Protein AF-A0AA51NAG0-F1 (afdb_monomer)

Nearest PDB structures (foldseek):
  9emn-assembly1_D  TM=3.542E-01  e=8.032E-01  Synechocystis sp. PCC 6803 substr. Kazusa
  2dpg-a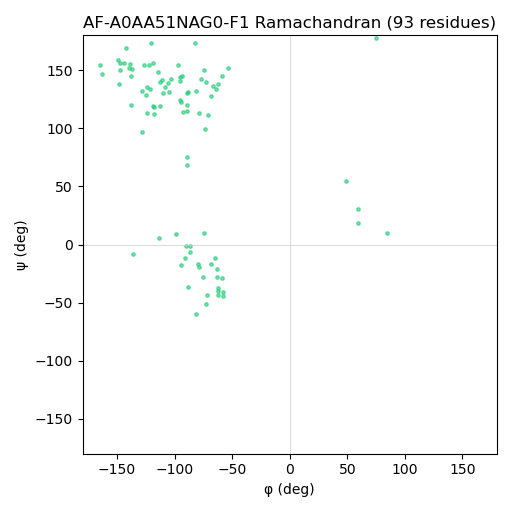ssembly1_A-2  TM=3.831E-01  e=6.877E+00  Leuconostoc mesenteroides
  1e77-assembly1_A  TM=3.453E-01  e=7.276E+00  Leuconostoc mesenteroides
  1e7m-assembly1_A  TM=3.872E-01  e=9.122E+00  Leuconostoc mesenteroides

Sequence (95 aa):
MHNNSGENRDCGETLNATWEFAKDKKGNYYVRIESQQLPELMNIEKNYKLFKVLRLTEEQITLQFNHKQFSSTTTTITDIYVPENALVKDREFHW

pLDDT: mean 90.58, std 7.82, range [65.62, 98.19]

Organism: NCBI:txid3059078

Foldseek 3Di:
DDQLQCVDPPSDDGDDWDWDWDADPVGWIWIKTFAPCCCVVQVDPHRIAIWTFPDDDLFKTKTWDWGDRDDPDIDIDIDIDGDPPDDDPCPVVRD

Solvent-accessible surface area (backbone atoms only — not comparable to full-atom values): 5997 Å² total; per-residue (Å²): 134,82,60,67,33,65,78,41,84,96,55,58,82,63,87,71,65,52,74,48,83,44,70,51,98,88,67,53,45,26,42,35,42,37,24,86,59,38,26,74,78,58,68,40,94,48,45,54,50,68,28,35,53,78,44,80,55,98,69,35,41,30,36,33,35,79,49,43,88,87,58,96,59,74,42,80,48,77,50,78,48,64,56,91,85,55,93,58,87,77,70,81,71,82,130

Structure (mmCIF, N/CA/C/O backbone):
data_AF-A0AA51NAG0-F1
#
_entry.id   AF-A0AA51NAG0-F1
#
loop_
_atom_site.group_PDB
_atom_site.id
_atom_site.type_symbol
_atom_site.label_atom_id
_atom_site.label_alt_id
_atom_site.label_comp_id
_atom_site.label_asym_id
_atom_site.label_entity_id
_atom_site.label_seq_id
_atom_site.pdbx_PDB_ins_code
_atom_site.Cartn_x
_atom_site.Cartn_y
_atom_site.Cartn_z
_atom_site.occupancy
_atom_site.B_iso_or_equiv
_atom_site.auth_seq_id
_atom_site.auth_comp_id
_atom_site.auth_asym_id
_atom_site.auth_atom_id
_atom_site.pdbx_PDB_model_num
ATOM 1 N N . MET A 1 1 ? 8.156 -12.970 -5.355 1.00 65.62 1 MET A N 1
ATOM 2 C CA . MET A 1 1 ? 7.909 -11.667 -5.989 1.00 65.62 1 MET A CA 1
ATOM 3 C C . MET A 1 1 ? 9.230 -11.141 -6.500 1.00 65.62 1 MET A C 1
ATOM 5 O O . MET A 1 1 ? 10.071 -10.728 -5.709 1.00 65.62 1 MET A O 1
ATOM 9 N N . HIS A 1 2 ? 9.422 -11.270 -7.803 1.00 7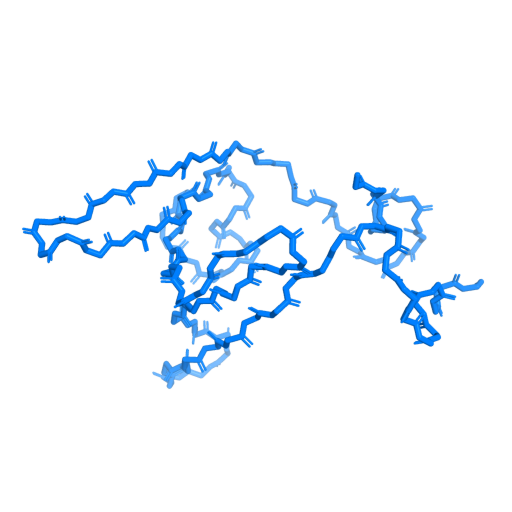1.12 2 HIS A N 1
ATOM 10 C CA . HIS A 1 2 ? 10.562 -10.754 -8.552 1.00 71.12 2 HIS A CA 1
ATOM 11 C C . HIS A 1 2 ? 10.708 -9.225 -8.424 1.00 71.12 2 HIS A C 1
ATOM 13 O O . HIS A 1 2 ? 9.702 -8.511 -8.336 1.00 71.12 2 HIS A O 1
ATOM 19 N N . ASN A 1 3 ? 11.946 -8.715 -8.396 1.00 77.88 3 ASN A N 1
ATOM 20 C CA . ASN A 1 3 ? 12.224 -7.287 -8.257 1.00 77.88 3 ASN A CA 1
ATOM 21 C C . ASN A 1 3 ? 12.282 -6.612 -9.634 1.00 77.88 3 ASN A C 1
ATOM 23 O O . ASN A 1 3 ? 13.345 -6.245 -10.124 1.00 77.88 3 ASN A O 1
ATOM 27 N N . ASN A 1 4 ? 11.112 -6.406 -10.233 1.00 75.06 4 ASN A N 1
ATOM 28 C CA . ASN A 1 4 ? 11.006 -5.870 -11.590 1.00 75.06 4 ASN A CA 1
ATOM 29 C C . ASN A 1 4 ? 11.678 -4.488 -11.749 1.00 75.06 4 ASN A C 1
ATOM 31 O O . ASN A 1 4 ? 12.367 -4.248 -12.731 1.00 75.06 4 ASN A O 1
ATOM 35 N N . SER A 1 5 ? 11.541 -3.583 -10.774 1.00 80.00 5 SER A N 1
ATOM 36 C CA . SER A 1 5 ? 12.173 -2.256 -10.867 1.00 80.00 5 SER A CA 1
ATOM 37 C C . SER A 1 5 ? 13.691 -2.310 -10.692 1.00 80.00 5 SER A C 1
ATOM 39 O O . SER A 1 5 ? 14.407 -1.656 -11.437 1.00 80.00 5 SER A O 1
ATOM 41 N N . GLY A 1 6 ? 14.194 -3.085 -9.727 1.00 82.62 6 GLY A N 1
ATOM 42 C CA . GLY A 1 6 ? 15.624 -3.097 -9.396 1.00 82.62 6 GLY A CA 1
ATOM 43 C C . GLY A 1 6 ? 16.484 -3.931 -10.340 1.00 82.62 6 GLY A C 1
ATOM 44 O O . GLY A 1 6 ? 17.703 -3.774 -10.348 1.00 82.62 6 GLY A O 1
ATOM 45 N N . GLU A 1 7 ? 15.868 -4.816 -11.121 1.00 84.12 7 GLU A N 1
ATOM 46 C CA . GLU A 1 7 ? 16.553 -5.654 -12.111 1.00 84.12 7 GLU A CA 1
ATOM 47 C C . GLU A 1 7 ? 16.602 -4.996 -13.504 1.00 84.12 7 GLU A C 1
ATOM 49 O O . GLU A 1 7 ? 17.378 -5.426 -14.358 1.00 84.12 7 GLU A O 1
ATOM 54 N N . ASN A 1 8 ? 15.848 -3.910 -13.719 1.00 82.44 8 ASN A N 1
ATOM 55 C CA . ASN A 1 8 ? 15.743 -3.209 -14.997 1.00 82.44 8 ASN A CA 1
ATOM 56 C C . ASN A 1 8 ? 16.323 -1.786 -14.942 1.00 82.44 8 ASN A C 1
ATOM 58 O O . ASN A 1 8 ? 16.293 -1.102 -13.920 1.00 82.44 8 ASN A O 1
ATOM 62 N N . ARG A 1 9 ? 16.864 -1.315 -16.074 1.00 79.69 9 ARG A N 1
ATOM 63 C CA . ARG A 1 9 ? 17.367 0.065 -16.201 1.00 79.69 9 ARG A CA 1
ATOM 64 C C . ARG A 1 9 ? 16.199 1.051 -16.298 1.00 79.69 9 ARG A C 1
ATOM 66 O O . ARG A 1 9 ? 15.132 0.703 -16.791 1.00 79.69 9 ARG A O 1
ATOM 73 N N . ASP A 1 10 ? 16.416 2.275 -15.821 1.00 80.62 10 ASP A N 1
ATOM 74 C CA . ASP A 1 10 ? 15.483 3.410 -15.935 1.00 80.62 10 ASP A CA 1
ATOM 75 C C . ASP A 1 10 ? 14.085 3.207 -15.301 1.00 80.62 10 ASP A C 1
ATOM 77 O O . ASP A 1 10 ? 13.158 3.965 -15.577 1.00 80.62 10 ASP A O 1
ATOM 81 N N . CYS A 1 11 ? 13.932 2.231 -14.398 1.00 80.94 11 CYS A N 1
ATOM 82 C CA . CYS A 1 11 ? 12.662 1.904 -13.727 1.00 80.94 11 CYS A CA 1
ATOM 83 C C . CYS A 1 11 ? 12.525 2.492 -12.306 1.00 80.94 11 CYS A C 1
ATOM 85 O O . CYS A 1 11 ? 11.577 2.168 -11.586 1.00 80.94 11 CYS A O 1
ATOM 87 N N . GLY A 1 12 ? 13.455 3.369 -11.909 1.00 80.81 12 GLY A N 1
ATOM 88 C CA . GLY A 1 12 ? 13.537 3.930 -10.558 1.00 80.81 12 GLY A CA 1
ATOM 89 C C . GLY A 1 12 ? 14.074 2.940 -9.520 1.00 80.81 12 GLY A C 1
ATOM 90 O O . GLY A 1 12 ? 14.389 1.791 -9.823 1.00 80.81 12 GLY A O 1
ATOM 91 N N . GLU A 1 13 ? 14.212 3.396 -8.276 1.00 83.38 13 GLU A N 1
ATOM 92 C CA . GLU A 1 13 ? 14.690 2.545 -7.185 1.00 83.38 13 GLU A CA 1
ATOM 93 C C . GLU A 1 13 ? 13.599 1.596 -6.674 1.00 83.38 13 GLU A C 1
ATOM 95 O O . GLU A 1 13 ? 12.433 1.970 -6.526 1.00 83.38 13 GLU A O 1
ATOM 100 N N . THR A 1 14 ? 13.988 0.371 -6.319 1.00 89.12 14 THR A N 1
ATOM 101 C CA . THR A 1 14 ? 13.106 -0.552 -5.599 1.00 89.12 14 THR A CA 1
ATOM 102 C C . THR A 1 14 ? 12.767 -0.003 -4.216 1.00 89.12 14 THR A C 1
ATOM 104 O O . THR A 1 14 ? 13.649 0.381 -3.441 1.00 89.12 14 THR A O 1
ATOM 107 N N . LEU A 1 15 ? 11.483 -0.053 -3.859 1.00 91.38 15 LEU A N 1
ATOM 108 C CA . LEU A 1 15 ? 11.038 0.173 -2.489 1.00 91.38 15 LEU A CA 1
ATOM 109 C C . LEU A 1 15 ? 11.439 -1.013 -1.598 1.00 91.38 15 LEU A C 1
ATOM 111 O O . LEU A 1 15 ? 10.873 -2.100 -1.698 1.00 91.38 15 LEU A O 1
ATOM 115 N N . ASN A 1 16 ? 12.369 -0.779 -0.678 1.00 94.06 16 ASN A N 1
ATOM 116 C CA . ASN A 1 16 ? 12.716 -1.698 0.398 1.00 94.06 16 ASN A CA 1
ATOM 117 C C . ASN A 1 16 ? 11.878 -1.348 1.629 1.00 94.06 16 ASN A C 1
ATOM 119 O O . ASN A 1 16 ? 12.021 -0.266 2.204 1.00 94.06 16 ASN A O 1
ATOM 123 N N . ALA A 1 17 ? 10.982 -2.246 2.030 1.00 95.19 17 ALA A N 1
ATOM 124 C CA . ALA A 1 17 ? 10.030 -1.994 3.105 1.00 95.19 17 ALA A CA 1
ATOM 125 C C . ALA A 1 17 ? 9.760 -3.245 3.942 1.00 95.19 17 ALA A C 1
ATOM 127 O O . ALA A 1 17 ? 9.874 -4.373 3.463 1.00 95.19 17 ALA A O 1
ATOM 128 N N . THR A 1 18 ? 9.336 -3.031 5.184 1.00 97.62 18 THR A N 1
ATOM 129 C CA . THR A 1 18 ? 8.679 -4.062 5.989 1.00 97.62 18 THR A CA 1
ATOM 130 C C . THR A 1 18 ? 7.169 -3.892 5.897 1.00 97.62 18 THR A C 1
ATOM 132 O O . THR A 1 18 ? 6.661 -2.799 5.622 1.00 97.62 18 THR A O 1
ATOM 135 N N . TRP A 1 19 ? 6.433 -4.982 6.105 1.00 95.81 19 TRP A N 1
ATOM 136 C CA . TRP A 1 19 ? 4.979 -4.940 6.102 1.00 95.81 19 TRP A CA 1
ATOM 137 C C . TRP A 1 19 ? 4.377 -5.810 7.201 1.00 95.81 19 TRP A C 1
ATOM 139 O O . TRP A 1 19 ? 4.958 -6.809 7.619 1.00 95.81 19 TRP A O 1
ATOM 149 N N . GLU A 1 20 ? 3.190 -5.418 7.655 1.00 97.38 20 GLU A N 1
ATOM 150 C CA . GLU A 1 20 ? 2.410 -6.147 8.654 1.00 97.38 20 GLU A CA 1
ATOM 151 C C . GLU A 1 20 ? 0.906 -5.982 8.407 1.00 97.38 20 GLU A C 1
ATOM 153 O O . GLU A 1 20 ? 0.455 -4.999 7.808 1.00 97.38 20 GLU A O 1
ATOM 158 N N . PHE A 1 21 ? 0.107 -6.931 8.895 1.00 96.75 21 PHE A N 1
ATOM 159 C CA . PHE A 1 21 ? -1.339 -6.745 8.968 1.00 96.75 21 PHE A CA 1
ATOM 160 C C . PHE A 1 21 ? -1.702 -5.923 10.203 1.00 96.75 21 PHE A C 1
ATOM 162 O O . PHE A 1 21 ? -1.291 -6.234 11.317 1.00 96.75 21 PHE A O 1
ATOM 169 N N . ALA A 1 22 ? -2.541 -4.912 10.011 1.00 96.62 22 ALA A N 1
ATOM 170 C CA . ALA A 1 22 ? -3.089 -4.090 11.078 1.00 96.62 22 ALA A CA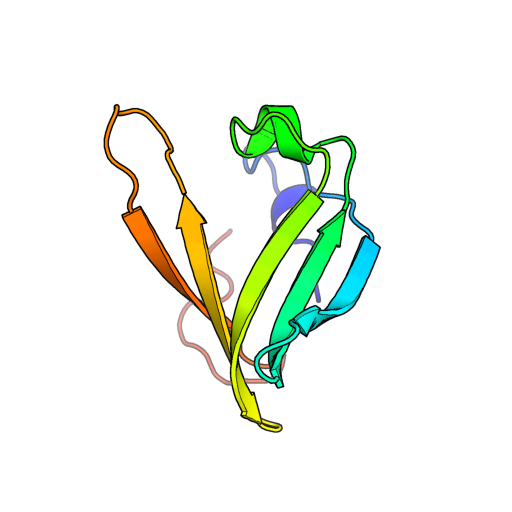 1
ATOM 171 C C . ALA A 1 22 ? -4.619 -4.133 11.059 1.00 96.62 22 ALA A C 1
ATOM 173 O O . ALA A 1 22 ? -5.249 -4.362 10.024 1.00 96.62 22 ALA A O 1
ATOM 174 N N . LYS A 1 23 ? -5.232 -3.889 12.218 1.00 96.69 23 LYS A N 1
ATOM 175 C CA . LYS A 1 23 ? -6.686 -3.809 12.370 1.00 96.69 23 LYS A CA 1
ATOM 176 C C . LYS A 1 23 ? -7.050 -2.519 13.088 1.00 96.69 23 LYS A C 1
ATOM 178 O O . LYS A 1 23 ? -6.444 -2.188 14.105 1.00 96.69 23 LYS A O 1
ATOM 183 N N . ASP A 1 24 ? -8.022 -1.781 12.560 1.00 93.94 24 ASP A N 1
ATOM 184 C CA . ASP A 1 24 ? -8.521 -0.585 13.238 1.00 93.94 24 ASP A CA 1
ATOM 185 C C . ASP A 1 24 ? -9.554 -0.930 14.328 1.00 93.94 24 ASP A C 1
ATOM 187 O O . ASP A 1 24 ? -10.025 -2.061 14.463 1.00 93.94 24 ASP A O 1
ATOM 191 N N . LYS A 1 25 ? -9.958 0.085 15.099 1.00 95.06 25 LYS A N 1
ATOM 192 C CA . LYS A 1 25 ? -10.969 -0.054 16.162 1.00 95.06 25 LYS A CA 1
ATOM 193 C C . LYS A 1 25 ? -12.358 -0.460 15.648 1.00 95.06 25 LYS A C 1
ATOM 195 O O . LYS A 1 25 ? -13.171 -0.934 16.431 1.00 95.06 25 LYS A O 1
ATOM 200 N N . LYS A 1 26 ? -12.645 -0.242 14.361 1.00 94.81 26 LYS A N 1
ATOM 201 C CA . LYS A 1 26 ? -13.911 -0.599 13.701 1.00 94.81 26 LYS A CA 1
ATOM 202 C C . LYS A 1 26 ? -13.866 -2.006 13.098 1.00 94.81 26 LYS A C 1
ATOM 204 O O . LYS A 1 26 ? -14.854 -2.461 12.535 1.00 94.81 26 LYS A O 1
ATOM 209 N N . GLY A 1 27 ? -12.730 -2.688 13.217 1.00 94.50 27 GLY A N 1
ATOM 210 C CA . GLY A 1 27 ? -12.511 -4.028 12.711 1.00 94.50 27 GLY A CA 1
ATOM 211 C C . GLY A 1 27 ? -12.107 -4.109 11.240 1.00 94.50 27 GLY A C 1
ATOM 212 O O . GLY A 1 27 ? -12.054 -5.219 10.715 1.00 94.50 27 GLY A O 1
ATOM 213 N N . ASN A 1 28 ? -11.794 -2.988 10.583 1.00 96.44 28 ASN A N 1
ATOM 214 C CA . ASN A 1 28 ? -11.255 -2.998 9.225 1.00 96.44 28 ASN A CA 1
ATOM 215 C C . ASN A 1 28 ? -9.804 -3.494 9.232 1.00 96.44 28 ASN A C 1
ATOM 217 O O . ASN A 1 28 ? -9.016 -3.105 10.097 1.00 96.44 28 ASN A O 1
ATOM 221 N N . TYR A 1 29 ? -9.454 -4.303 8.234 1.00 97.69 29 TYR A N 1
ATOM 222 C CA . TYR A 1 29 ? -8.107 -4.834 8.038 1.00 97.69 29 TYR A CA 1
ATOM 223 C C . TYR A 1 29 ? -7.292 -3.961 7.085 1.00 97.69 29 TYR A C 1
ATOM 225 O O . TYR A 1 29 ? -7.816 -3.415 6.110 1.00 97.69 29 TYR A O 1
ATOM 233 N N . TYR A 1 30 ? -5.997 -3.859 7.364 1.00 98.19 30 TYR A N 1
ATOM 234 C CA . TYR A 1 30 ? -5.034 -3.081 6.600 1.00 98.19 30 TYR A CA 1
ATOM 235 C C . TYR A 1 30 ? -3.737 -3.861 6.421 1.00 98.19 30 TYR A C 1
ATOM 237 O O . TYR A 1 30 ? -3.346 -4.626 7.298 1.00 98.19 30 TYR A O 1
ATOM 245 N N . VAL A 1 31 ? -3.040 -3.596 5.322 1.00 97.56 31 VAL A N 1
ATOM 24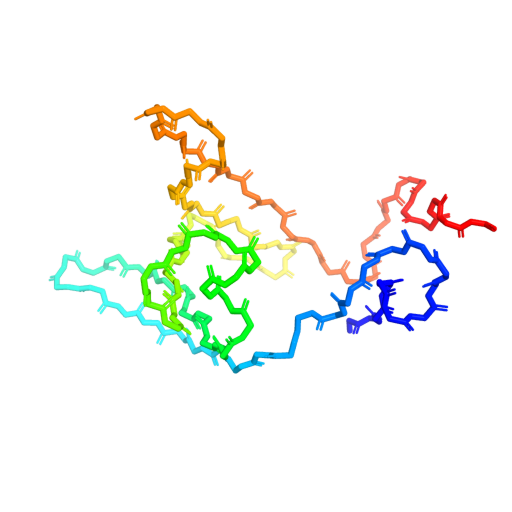6 C CA . VAL A 1 31 ? -1.599 -3.822 5.209 1.00 97.56 31 VAL A CA 1
ATOM 247 C C . VAL A 1 31 ? -0.915 -2.504 5.555 1.00 97.56 31 VAL A C 1
ATOM 249 O O . VAL A 1 31 ? -1.204 -1.469 4.947 1.00 97.56 31 VAL A O 1
ATOM 252 N N . ARG A 1 32 ? -0.046 -2.517 6.562 1.00 97.25 32 ARG A N 1
ATOM 253 C CA . ARG A 1 32 ? 0.843 -1.401 6.883 1.00 97.25 32 ARG A CA 1
ATOM 254 C C . ARG A 1 32 ? 2.181 -1.668 6.218 1.00 97.25 32 ARG A C 1
ATOM 256 O O . ARG A 1 32 ? 2.764 -2.716 6.458 1.00 97.25 32 ARG A O 1
ATOM 263 N N . ILE A 1 33 ? 2.641 -0.729 5.400 1.00 96.94 33 ILE A N 1
ATOM 264 C CA . ILE A 1 33 ? 3.972 -0.758 4.786 1.00 96.94 33 ILE A CA 1
ATOM 265 C C . ILE A 1 33 ? 4.794 0.353 5.424 1.00 96.94 33 ILE A C 1
ATOM 267 O O . ILE A 1 33 ? 4.317 1.488 5.496 1.00 96.94 33 ILE A O 1
ATOM 271 N N . GLU A 1 34 ? 6.000 0.032 5.883 1.00 98.12 34 GLU A N 1
ATOM 272 C CA . GLU A 1 34 ? 6.928 0.966 6.517 1.00 98.12 34 GLU A CA 1
ATOM 273 C C . GLU A 1 34 ? 8.286 0.961 5.803 1.00 98.12 34 GLU A C 1
ATOM 275 O O . GLU A 1 34 ? 8.879 -0.088 5.557 1.00 98.12 34 GLU A O 1
ATOM 280 N N . SER A 1 35 ? 8.770 2.152 5.448 1.00 97.56 35 SER A N 1
ATOM 281 C CA . SER A 1 35 ? 10.080 2.373 4.837 1.00 97.56 35 SER A CA 1
ATOM 282 C C . SER A 1 35 ? 10.491 3.837 4.946 1.00 97.56 35 SER A C 1
ATOM 284 O O . SER A 1 35 ? 9.665 4.744 4.828 1.00 97.56 35 SER A O 1
ATOM 286 N N . GLN A 1 36 ? 11.794 4.073 5.091 1.00 97.44 36 GLN A N 1
ATOM 287 C CA . GLN A 1 36 ? 12.375 5.417 5.034 1.00 97.44 36 GLN A CA 1
ATOM 288 C C . GLN A 1 36 ? 12.296 6.037 3.630 1.00 97.44 36 GLN A C 1
ATOM 290 O O . GLN A 1 36 ? 12.407 7.250 3.509 1.00 97.44 36 GLN A O 1
ATOM 295 N N . GLN A 1 37 ? 12.049 5.237 2.584 1.00 95.25 37 GLN A N 1
ATOM 296 C CA . GLN A 1 37 ? 11.869 5.722 1.209 1.00 95.25 37 GLN A CA 1
ATOM 297 C C . GLN A 1 37 ? 10.463 6.298 0.962 1.00 95.25 37 GLN A C 1
ATOM 299 O O . GLN A 1 37 ? 10.259 7.048 0.011 1.00 95.25 37 GLN A O 1
ATOM 304 N N . LEU A 1 38 ? 9.468 5.960 1.797 1.00 93.75 38 LEU A N 1
ATOM 305 C CA . LEU A 1 38 ? 8.073 6.352 1.560 1.00 93.75 38 LEU A CA 1
ATOM 306 C C . LEU A 1 38 ? 7.820 7.869 1.557 1.00 93.75 38 LEU A C 1
ATOM 308 O O . LEU A 1 38 ? 7.025 8.297 0.718 1.00 93.75 38 LEU A O 1
ATOM 312 N N . PRO A 1 39 ? 8.430 8.684 2.442 1.00 94.19 39 PRO A N 1
ATOM 313 C CA . PRO A 1 39 ? 8.189 10.120 2.445 1.00 94.19 39 PRO A CA 1
ATOM 314 C C . PRO A 1 39 ? 8.518 10.789 1.114 1.00 94.19 39 PRO A C 1
ATOM 316 O O . PRO A 1 39 ? 7.708 11.558 0.598 1.00 94.19 39 PRO A O 1
ATOM 319 N N . GLU A 1 40 ? 9.663 10.432 0.534 1.00 91.81 40 GLU A N 1
ATOM 320 C CA . GLU A 1 40 ? 10.115 10.937 -0.759 1.00 91.81 40 GLU A CA 1
ATOM 321 C C . GLU A 1 40 ? 9.306 10.328 -1.912 1.00 91.81 40 GLU A C 1
ATOM 323 O O . GLU A 1 40 ? 8.721 11.062 -2.704 1.00 91.81 40 GLU A O 1
ATOM 328 N N . LEU A 1 41 ? 9.179 8.995 -1.955 1.00 89.62 41 LEU A N 1
ATOM 329 C CA . LEU A 1 41 ? 8.519 8.279 -3.054 1.00 89.62 41 LEU A CA 1
ATOM 330 C C . LEU A 1 41 ? 7.033 8.640 -3.202 1.00 89.62 41 LEU A C 1
ATOM 332 O O . LEU A 1 41 ? 6.506 8.707 -4.310 1.00 89.62 41 LEU A O 1
ATOM 336 N N . MET A 1 42 ? 6.339 8.837 -2.079 1.00 88.06 42 MET A N 1
ATOM 337 C CA . MET A 1 42 ? 4.883 9.000 -2.039 1.00 88.06 42 MET A CA 1
ATOM 338 C C . MET A 1 42 ? 4.452 10.400 -1.597 1.00 88.06 42 MET A C 1
ATOM 340 O O . MET A 1 42 ? 3.251 10.614 -1.410 1.00 88.06 42 MET A O 1
ATOM 344 N N . ASN A 1 43 ? 5.394 11.330 -1.409 1.00 89.12 43 ASN A N 1
ATOM 345 C CA . ASN A 1 43 ? 5.135 12.689 -0.935 1.00 89.12 43 ASN A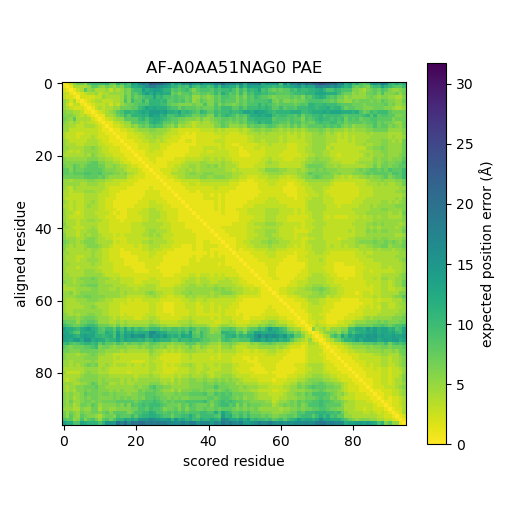 CA 1
ATOM 346 C C . ASN A 1 43 ? 4.242 12.711 0.325 1.00 89.12 43 ASN A C 1
ATOM 348 O O . ASN A 1 43 ? 3.159 13.306 0.350 1.00 89.12 43 ASN A O 1
ATOM 352 N N . ILE A 1 44 ? 4.660 11.977 1.359 1.00 91.56 44 ILE A N 1
ATOM 353 C CA . ILE A 1 44 ? 3.958 11.883 2.647 1.00 91.56 44 ILE A CA 1
ATOM 354 C C . ILE A 1 44 ? 4.899 12.220 3.803 1.00 91.56 44 ILE A C 1
ATOM 356 O O . ILE A 1 44 ? 6.098 12.019 3.720 1.00 91.56 44 ILE A O 1
ATOM 360 N N . GLU A 1 45 ? 4.366 12.692 4.927 1.00 92.88 45 GLU A N 1
ATOM 361 C CA . GLU A 1 45 ? 5.201 13.032 6.093 1.00 92.88 45 GLU A CA 1
ATOM 362 C C . GLU A 1 45 ? 5.698 11.799 6.858 1.00 92.88 45 GLU A C 1
ATOM 364 O O . GLU A 1 45 ? 6.720 11.831 7.537 1.00 92.88 45 GLU A O 1
ATOM 369 N N . LYS A 1 46 ? 4.936 10.705 6.797 1.00 96.12 46 LYS A N 1
ATOM 370 C CA . LYS A 1 46 ? 5.182 9.505 7.595 1.00 96.12 46 LYS A CA 1
ATOM 371 C C . LYS A 1 46 ? 5.992 8.496 6.799 1.00 96.12 46 LYS A C 1
ATOM 373 O O . LYS A 1 46 ? 5.721 8.261 5.629 1.00 96.12 46 LYS A O 1
ATOM 378 N N . ASN A 1 47 ? 6.873 7.782 7.484 1.00 97.44 47 ASN A N 1
ATOM 379 C CA . ASN A 1 47 ? 7.597 6.637 6.935 1.00 97.44 47 ASN A CA 1
ATOM 380 C C . ASN A 1 47 ? 6.727 5.369 6.797 1.00 97.44 47 ASN A C 1
ATOM 382 O O . ASN A 1 47 ? 7.253 4.287 6.568 1.00 97.44 47 ASN A O 1
ATOM 386 N N . TYR A 1 48 ? 5.407 5.468 6.975 1.00 97.12 48 TYR A N 1
ATOM 387 C CA . TYR A 1 48 ? 4.490 4.350 6.798 1.00 97.12 48 TYR A CA 1
ATOM 388 C C . TYR A 1 48 ? 3.212 4.776 6.089 1.00 97.12 48 TYR A C 1
ATOM 390 O O . TYR A 1 48 ? 2.760 5.921 6.191 1.00 97.12 48 TYR A O 1
ATOM 398 N N . LYS A 1 49 ? 2.572 3.808 5.433 1.00 95.94 49 LYS A N 1
ATOM 399 C CA . LYS A 1 49 ? 1.265 3.976 4.804 1.00 95.94 49 LYS A CA 1
ATOM 400 C C . LYS A 1 49 ? 0.374 2.767 5.064 1.00 95.94 49 LYS A C 1
ATOM 402 O O . LYS A 1 49 ? 0.844 1.637 5.163 1.00 95.94 49 LYS A O 1
ATOM 407 N N . LEU A 1 50 ? -0.921 3.032 5.213 1.00 96.38 50 LEU A N 1
ATOM 408 C CA . LEU A 1 50 ? -1.945 2.016 5.437 1.00 96.38 50 LEU A CA 1
ATOM 409 C C . LEU A 1 50 ? -2.743 1.793 4.155 1.00 96.38 50 LEU A C 1
ATOM 411 O O . LEU A 1 50 ? -3.244 2.746 3.555 1.00 96.38 50 LEU A O 1
ATOM 415 N N . PHE A 1 51 ? -2.901 0.527 3.798 1.00 97.38 51 PHE A N 1
ATOM 416 C CA . PHE A 1 51 ? -3.643 0.063 2.636 1.00 97.38 51 PHE A CA 1
ATOM 417 C C . PHE A 1 51 ? -4.797 -0.800 3.130 1.00 97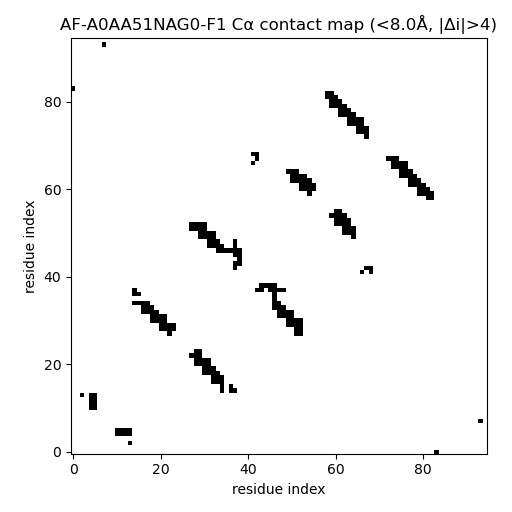.38 51 PHE A C 1
ATOM 419 O O . PHE A 1 51 ? -4.576 -1.858 3.712 1.00 97.38 51 PHE A O 1
ATOM 426 N N . LYS A 1 52 ? -6.034 -0.335 2.965 1.00 98.06 52 LYS A N 1
ATOM 427 C CA . LYS A 1 52 ? -7.223 -1.055 3.422 1.00 98.06 52 LYS A CA 1
ATOM 428 C C . LYS A 1 52 ? -7.406 -2.319 2.592 1.00 98.06 52 LYS A C 1
ATOM 430 O O . LYS A 1 52 ? -7.477 -2.240 1.370 1.00 98.06 52 LYS A O 1
ATOM 435 N N . VAL A 1 53 ? -7.550 -3.461 3.249 1.00 97.94 53 VAL A N 1
ATOM 436 C CA . VAL A 1 53 ? -7.880 -4.722 2.583 1.00 97.94 53 VAL A CA 1
ATOM 437 C C . VAL A 1 53 ? -9.376 -4.723 2.279 1.00 97.94 53 VAL A C 1
ATOM 439 O O . VAL A 1 53 ? -10.199 -4.733 3.194 1.00 97.94 53 VAL A O 1
ATOM 442 N N . LEU A 1 54 ? -9.733 -4.682 0.995 1.00 97.75 54 LEU A N 1
ATOM 443 C CA . LEU A 1 54 ? -11.123 -4.808 0.543 1.00 97.75 54 LEU A CA 1
ATOM 444 C C . LEU A 1 54 ? -11.512 -6.269 0.308 1.00 97.75 54 LEU A C 1
ATOM 446 O O . LEU A 1 54 ? -12.642 -6.661 0.582 1.00 97.75 54 LEU A O 1
ATOM 450 N N . ARG A 1 55 ? -10.571 -7.070 -0.200 1.00 96.56 55 ARG A N 1
ATOM 451 C CA . ARG A 1 55 ? -10.745 -8.500 -0.465 1.00 96.56 55 ARG A CA 1
ATOM 452 C C . ARG A 1 55 ? -9.416 -9.215 -0.276 1.00 96.56 55 ARG A C 1
ATOM 454 O O . ARG A 1 55 ? -8.388 -8.712 -0.719 1.00 96.56 55 ARG A O 1
ATOM 461 N N . LEU A 1 56 ? -9.459 -10.384 0.353 1.00 95.38 56 LEU A N 1
ATOM 462 C CA . LEU A 1 56 ? -8.325 -11.290 0.493 1.00 95.38 56 LEU A CA 1
ATOM 463 C C . LEU A 1 56 ? -8.817 -12.717 0.256 1.00 95.38 56 LEU A C 1
ATOM 465 O O . LEU A 1 56 ? -9.721 -13.186 0.943 1.00 95.38 56 LEU A O 1
ATOM 469 N N . THR A 1 57 ? -8.246 -13.370 -0.746 1.00 95.56 57 THR A N 1
ATOM 470 C CA . THR A 1 57 ? -8.520 -14.756 -1.149 1.00 95.56 57 THR A CA 1
ATOM 471 C C . THR A 1 57 ? -7.206 -15.407 -1.571 1.00 95.56 57 THR A C 1
ATOM 473 O O . THR A 1 57 ? -6.223 -14.696 -1.769 1.00 95.56 57 THR A O 1
ATOM 476 N N . GLU A 1 58 ? -7.184 -16.724 -1.766 1.00 92.56 58 GLU A N 1
ATOM 477 C CA . GLU A 1 58 ? -5.988 -17.424 -2.267 1.00 92.56 58 GLU A CA 1
ATOM 478 C C . GLU A 1 58 ? -5.525 -16.905 -3.642 1.00 92.56 58 GLU A C 1
ATOM 480 O O . GLU A 1 58 ? -4.336 -16.906 -3.943 1.00 92.56 58 GLU A O 1
ATOM 485 N N . GLU A 1 59 ? -6.454 -16.394 -4.453 1.00 94.56 59 GLU A N 1
ATOM 486 C CA . GLU A 1 59 ? -6.193 -15.950 -5.827 1.00 94.56 59 GLU A CA 1
ATOM 487 C C . GLU A 1 59 ? -5.884 -14.455 -5.958 1.00 94.56 59 GLU A C 1
ATOM 489 O O . GLU A 1 59 ? -5.394 -14.019 -6.998 1.00 94.56 59 GLU A O 1
ATOM 494 N N . GLN A 1 60 ? -6.207 -13.639 -4.951 1.00 95.44 60 GLN A N 1
ATOM 495 C CA . GLN A 1 60 ? -6.016 -12.190 -5.037 1.00 95.44 60 GLN A CA 1
ATOM 496 C C . GLN A 1 60 ? -6.091 -11.478 -3.689 1.00 95.44 60 GLN A C 1
ATOM 498 O O . GLN A 1 60 ? -6.842 -11.871 -2.787 1.00 95.44 60 GLN A O 1
ATOM 503 N N . ILE A 1 61 ? -5.418 -10.330 -3.631 1.00 96.06 61 ILE A N 1
ATOM 504 C CA . ILE A 1 61 ? -5.658 -9.285 -2.638 1.00 96.06 61 ILE A CA 1
ATOM 505 C C . ILE A 1 61 ? -6.027 -7.974 -3.340 1.00 96.06 61 ILE A C 1
ATOM 507 O O . ILE A 1 61 ? -5.398 -7.565 -4.313 1.00 96.06 61 ILE A O 1
ATOM 511 N N . THR A 1 62 ? -7.073 -7.315 -2.843 1.00 97.69 62 THR A N 1
ATOM 512 C CA . THR A 1 62 ? -7.503 -5.992 -3.305 1.00 97.69 62 THR A CA 1
ATOM 513 C C . THR A 1 62 ? -7.266 -4.983 -2.195 1.00 97.69 62 THR A C 1
ATOM 515 O O . THR A 1 62 ? -7.841 -5.104 -1.107 1.00 97.69 62 THR A O 1
ATOM 518 N N . LEU A 1 63 ? -6.426 -3.991 -2.475 1.00 97.50 63 LEU A N 1
ATOM 519 C CA . LEU A 1 63 ? -6.007 -2.962 -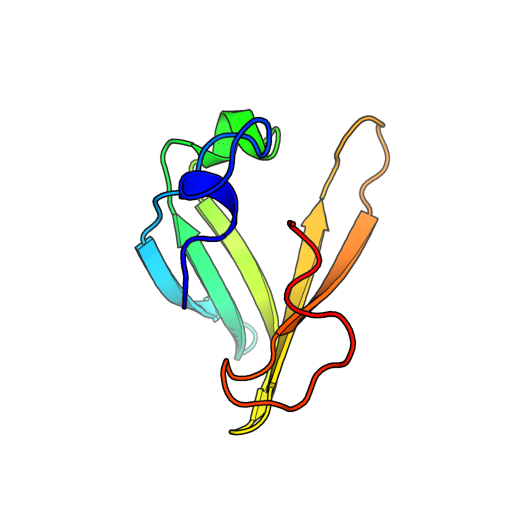1.535 1.00 97.50 63 LEU A CA 1
ATOM 520 C C . LEU A 1 63 ? -6.545 -1.600 -1.959 1.00 97.50 63 LEU A C 1
ATOM 522 O O . LEU A 1 63 ? -6.529 -1.262 -3.135 1.00 97.50 63 LEU A O 1
ATOM 526 N N . GLN A 1 64 ? -6.991 -0.799 -0.997 1.00 97.75 64 GLN A N 1
ATOM 527 C CA . GLN A 1 64 ? -7.446 0.566 -1.231 1.00 97.75 64 GLN A CA 1
ATOM 528 C C . GLN A 1 64 ? -6.678 1.556 -0.364 1.00 97.75 64 GLN A C 1
ATOM 530 O O . GLN A 1 64 ? -6.517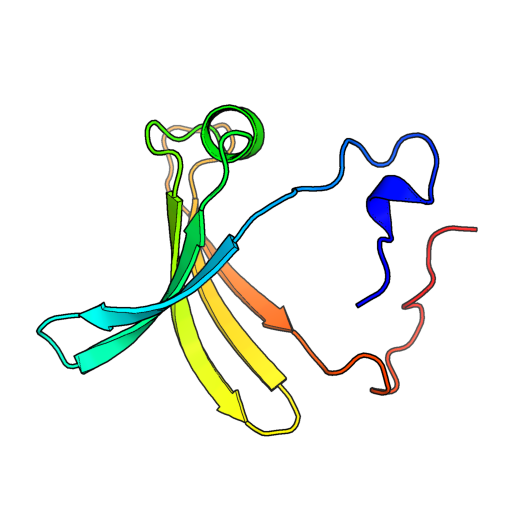 1.357 0.840 1.00 97.75 64 GLN A O 1
ATOM 535 N N . PHE A 1 65 ? -6.250 2.665 -0.954 1.00 95.44 65 PHE A N 1
ATOM 536 C CA . PHE A 1 65 ? -5.575 3.732 -0.228 1.00 95.44 65 PHE A CA 1
ATOM 537 C C . PHE A 1 65 ? -5.853 5.094 -0.851 1.00 95.44 65 PHE A C 1
ATOM 539 O O . PHE A 1 65 ? -6.200 5.215 -2.021 1.00 95.44 65 PHE A O 1
ATOM 546 N N . ASN A 1 66 ? -5.668 6.137 -0.049 1.00 93.75 66 ASN A N 1
ATOM 547 C CA . ASN A 1 66 ? -5.742 7.509 -0.523 1.00 93.75 66 ASN A CA 1
ATOM 548 C C . ASN A 1 66 ? -4.341 8.021 -0.860 1.00 93.75 66 ASN A C 1
ATOM 550 O O . ASN A 1 66 ? -3.363 7.745 -0.152 1.00 93.75 66 ASN A O 1
ATOM 554 N N . HIS A 1 67 ? -4.226 8.782 -1.940 1.00 92.56 67 HIS A N 1
ATOM 555 C CA . HIS A 1 67 ? -2.968 9.386 -2.344 1.00 92.56 67 HIS A CA 1
ATOM 556 C C . HIS A 1 67 ? -3.186 10.739 -3.018 1.00 92.56 67 HIS A C 1
ATOM 558 O O . HIS A 1 67 ? -4.216 10.999 -3.639 1.00 92.56 67 HIS A O 1
ATOM 564 N N . LYS A 1 68 ? -2.191 11.604 -2.851 1.00 89.69 68 LYS A N 1
ATOM 565 C CA . LYS A 1 68 ? -2.127 12.954 -3.387 1.00 89.69 68 LYS A CA 1
ATOM 566 C C . LYS A 1 68 ? -0.791 13.057 -4.112 1.00 89.69 68 LYS A C 1
ATOM 568 O O . LYS A 1 68 ? 0.231 13.235 -3.464 1.00 89.69 68 LYS A O 1
ATOM 573 N N . GLN A 1 69 ? -0.801 12.864 -5.426 1.00 73.50 69 GLN A N 1
ATOM 574 C CA . GLN A 1 69 ? 0.438 12.775 -6.198 1.00 73.50 69 GLN A CA 1
ATOM 575 C C . GLN A 1 69 ? 0.990 14.177 -6.508 1.00 73.50 69 GLN A C 1
ATOM 577 O O . GLN A 1 69 ? 2.067 14.529 -6.040 1.00 73.50 69 GLN A O 1
ATOM 582 N N . PHE A 1 70 ? 0.208 15.016 -7.208 1.00 75.69 70 PHE A N 1
ATOM 583 C CA . PHE A 1 70 ? 0.683 16.321 -7.713 1.00 75.69 70 PHE A CA 1
ATOM 584 C C . PHE A 1 70 ? -0.276 17.510 -7.524 1.00 75.69 70 PHE A C 1
ATOM 586 O O . PHE A 1 70 ? 0.099 18.645 -7.801 1.00 75.69 70 PHE A O 1
ATOM 593 N N . SER A 1 71 ? -1.516 17.296 -7.077 1.00 78.88 71 SER A N 1
ATOM 594 C CA . SER A 1 71 ? -2.518 18.367 -6.933 1.00 78.88 71 SER A CA 1
ATOM 595 C C . SER A 1 71 ? -3.003 18.488 -5.495 1.00 78.88 71 SER A C 1
ATOM 597 O O . SER A 1 71 ? -2.683 17.650 -4.662 1.00 78.88 71 SER A O 1
ATOM 599 N N . SER A 1 72 ? -3.816 19.501 -5.183 1.00 81.75 72 SER A N 1
ATOM 600 C CA . SER A 1 72 ? -4.526 19.601 -3.898 1.00 81.75 72 SER A CA 1
ATOM 601 C C . SER A 1 72 ? -5.559 18.481 -3.679 1.00 81.75 72 SER A C 1
ATOM 603 O O . SER A 1 72 ? -6.033 18.311 -2.556 1.00 81.75 72 SER A O 1
ATOM 605 N N . THR A 1 73 ? -5.879 17.700 -4.716 1.00 88.44 73 THR A N 1
ATOM 606 C CA . THR A 1 73 ? -6.938 16.687 -4.694 1.00 88.44 73 THR A CA 1
ATOM 607 C C . THR A 1 73 ? -6.408 15.347 -4.201 1.00 88.44 73 THR A C 1
ATOM 609 O O . THR A 1 73 ? -5.396 14.838 -4.680 1.00 88.44 73 THR A O 1
ATOM 612 N N . THR A 1 74 ? -7.126 14.753 -3.251 1.00 91.19 74 THR A N 1
ATOM 613 C CA . THR A 1 74 ? -6.870 13.383 -2.798 1.00 91.19 74 THR A CA 1
ATOM 614 C C . THR A 1 74 ? -7.681 12.412 -3.645 1.00 91.19 74 THR A C 1
ATOM 616 O O . THR A 1 74 ? -8.886 12.592 -3.794 1.00 91.19 74 THR A O 1
ATOM 619 N N . THR A 1 75 ? -7.027 11.376 -4.166 1.00 92.81 75 THR A N 1
ATOM 620 C CA . THR A 1 75 ? -7.662 10.311 -4.952 1.00 92.81 75 THR A CA 1
ATOM 621 C C . THR A 1 75 ? -7.643 9.008 -4.169 1.00 92.81 75 THR A C 1
ATOM 623 O O . THR A 1 75 ? -6.656 8.696 -3.499 1.00 92.81 75 THR A O 1
ATOM 626 N N . THR A 1 76 ? -8.726 8.241 -4.264 1.00 94.94 76 THR A N 1
ATOM 627 C CA . THR A 1 76 ? -8.775 6.862 -3.778 1.00 94.94 76 THR A CA 1
ATOM 628 C C . THR A 1 76 ? -8.334 5.927 -4.895 1.00 94.94 76 THR A C 1
ATOM 630 O O . THR A 1 76 ? -8.951 5.888 -5.955 1.00 94.94 76 THR A O 1
ATOM 633 N N . ILE A 1 77 ? -7.271 5.172 -4.643 1.00 95.12 77 ILE A N 1
ATOM 634 C CA . ILE A 1 77 ? -6.701 4.186 -5.559 1.00 95.12 77 ILE A CA 1
ATOM 635 C C . ILE A 1 77 ? -7.068 2.796 -5.043 1.00 95.12 77 ILE A C 1
ATOM 637 O O . ILE A 1 77 ? -7.064 2.564 -3.831 1.00 95.12 77 ILE A O 1
ATOM 641 N N . THR A 1 78 ? -7.430 1.897 -5.959 1.00 97.38 78 THR A N 1
ATOM 642 C CA . THR A 1 78 ? -7.705 0.489 -5.660 1.00 97.38 78 THR A CA 1
ATOM 643 C C . THR A 1 78 ? -6.815 -0.385 -6.527 1.00 97.38 78 THR A C 1
ATOM 645 O O . THR A 1 78 ? -7.008 -0.432 -7.739 1.00 97.38 78 THR A O 1
ATOM 648 N N . ASP A 1 79 ? -5.887 -1.088 -5.888 1.00 94.94 79 ASP A N 1
ATOM 649 C CA . ASP A 1 79 ? -4.943 -1.985 -6.544 1.00 94.94 79 ASP A CA 1
ATOM 650 C C . ASP A 1 79 ? -5.359 -3.440 -6.340 1.00 94.94 79 ASP A C 1
ATOM 652 O O . ASP A 1 79 ? -5.846 -3.837 -5.274 1.00 94.94 79 ASP A O 1
ATOM 656 N N . ILE A 1 80 ? -5.160 -4.244 -7.381 1.00 95.25 80 ILE A N 1
ATOM 657 C CA . ILE A 1 80 ? -5.445 -5.677 -7.388 1.00 95.25 80 ILE A CA 1
ATOM 658 C C . ILE A 1 80 ? -4.129 -6.402 -7.630 1.00 95.25 80 ILE A C 1
ATOM 660 O O . ILE A 1 80 ? -3.512 -6.242 -8.679 1.00 95.25 80 ILE A O 1
ATOM 664 N N . TYR A 1 81 ? -3.728 -7.219 -6.664 1.00 92.38 81 TYR A N 1
ATOM 665 C CA . TYR A 1 81 ? -2.549 -8.064 -6.768 1.00 92.38 81 TYR A CA 1
ATOM 666 C C . TYR A 1 81 ? -2.988 -9.513 -6.914 1.00 92.38 81 TYR A C 1
ATOM 668 O O . TYR A 1 81 ? -3.867 -9.984 -6.186 1.00 92.38 81 TYR A O 1
ATOM 676 N N . VAL A 1 82 ? -2.342 -10.212 -7.841 1.00 93.12 82 VAL A N 1
ATOM 677 C CA . VAL A 1 82 ? -2.540 -11.638 -8.101 1.00 93.12 82 VAL A CA 1
ATOM 678 C C . VAL A 1 82 ? -1.237 -12.404 -7.852 1.00 93.12 82 VAL A C 1
ATOM 680 O O . VAL A 1 82 ? -0.158 -11.808 -7.930 1.00 93.12 82 VAL A O 1
ATOM 683 N N . PRO A 1 83 ? -1.307 -13.713 -7.567 1.00 91.44 83 PRO A N 1
ATOM 684 C CA . PRO A 1 83 ? -0.141 -14.571 -7.445 1.00 91.44 83 PRO A CA 1
ATOM 685 C C . PRO A 1 83 ? 0.793 -14.527 -8.661 1.00 91.44 83 PRO A C 1
ATOM 687 O O . PRO A 1 83 ? 0.388 -14.327 -9.813 1.00 91.44 83 PRO A O 1
ATOM 690 N N . GLU A 1 84 ? 2.071 -14.790 -8.400 1.00 86.75 84 GLU A N 1
ATOM 691 C CA . GLU A 1 84 ? 3.129 -14.769 -9.412 1.00 86.75 84 GLU A CA 1
ATOM 692 C C . GLU A 1 84 ? 2.915 -15.830 -10.509 1.00 86.75 84 GLU A C 1
ATOM 694 O O . GLU A 1 84 ? 3.250 -15.605 -11.664 1.00 86.75 84 GLU A O 1
ATOM 699 N N . ASN A 1 85 ? 2.249 -16.938 -10.205 1.00 89.31 85 ASN A N 1
ATOM 700 C CA . ASN A 1 85 ? 1.900 -17.976 -11.176 1.00 89.31 85 ASN A CA 1
ATOM 701 C C . ASN A 1 85 ? 0.573 -17.728 -11.926 1.00 89.31 85 ASN A C 1
ATOM 703 O O . ASN A 1 85 ? 0.195 -18.548 -12.762 1.00 89.31 85 ASN A O 1
ATOM 707 N N . ALA A 1 86 ? -0.155 -16.641 -11.644 1.00 91.38 86 ALA A N 1
ATOM 708 C CA . ALA A 1 86 ? -1.400 -16.345 -12.351 1.00 91.38 86 ALA A CA 1
ATOM 709 C C . ALA A 1 86 ? -1.134 -16.015 -13.833 1.00 91.38 86 ALA A C 1
ATOM 711 O O . ALA A 1 86 ? -0.240 -15.234 -14.162 1.00 91.38 86 ALA A O 1
ATOM 712 N N . LEU A 1 87 ? -1.937 -16.560 -14.746 1.00 90.31 87 LEU A N 1
ATOM 713 C CA . LEU A 1 87 ? -1.803 -16.280 -16.177 1.00 90.31 87 LEU A CA 1
ATOM 714 C C . LEU A 1 87 ? -2.309 -14.864 -16.483 1.00 90.31 87 LEU A C 1
ATOM 716 O O . LEU A 1 87 ? -3.510 -14.632 -16.595 1.00 90.31 87 LEU A O 1
ATOM 720 N N . VAL A 1 88 ? -1.382 -13.914 -16.612 1.00 89.12 88 VAL A N 1
ATOM 721 C CA . VAL A 1 88 ? -1.667 -12.523 -16.988 1.00 89.12 88 VAL A CA 1
ATOM 722 C C . VAL A 1 88 ? -0.942 -12.236 -18.292 1.00 89.12 88 VAL A C 1
ATOM 724 O O . VAL A 1 88 ? 0.281 -12.352 -18.367 1.00 89.12 88 VAL A O 1
ATOM 727 N N . LYS A 1 89 ? -1.710 -11.892 -19.326 1.00 91.00 89 LYS A N 1
ATOM 728 C CA . LYS A 1 89 ? -1.163 -11.537 -20.633 1.00 91.00 89 LYS A CA 1
ATOM 729 C C . LYS A 1 89 ? -0.277 -10.292 -20.500 1.00 91.00 89 LYS A C 1
ATOM 731 O O . LYS A 1 89 ? -0.655 -9.360 -19.798 1.00 91.00 89 LYS A O 1
ATOM 736 N N . ASP A 1 90 ? 0.871 -10.299 -21.177 1.00 85.88 90 ASP A N 1
ATOM 737 C CA . ASP A 1 90 ? 1.806 -9.167 -21.254 1.00 85.88 90 ASP A CA 1
ATOM 738 C C . ASP A 1 90 ? 2.349 -8.706 -19.881 1.00 85.88 90 ASP A C 1
ATOM 740 O O . ASP A 1 90 ? 2.658 -7.536 -19.679 1.00 85.88 90 ASP A O 1
ATOM 744 N N . ARG A 1 91 ? 2.473 -9.632 -18.917 1.00 84.25 91 ARG A N 1
ATOM 745 C CA . ARG A 1 91 ? 3.039 -9.351 -17.585 1.00 84.25 91 ARG A CA 1
ATOM 746 C C . ARG A 1 91 ? 4.505 -8.905 -17.639 1.00 84.25 91 ARG A C 1
ATOM 748 O O . ARG A 1 91 ? 4.875 -7.966 -16.942 1.00 84.25 91 ARG A O 1
ATOM 755 N N . GLU A 1 92 ? 5.315 -9.576 -18.452 1.00 79.75 92 GLU A N 1
ATOM 756 C CA . GLU A 1 92 ? 6.739 -9.274 -18.646 1.00 79.75 92 GLU A CA 1
ATOM 757 C C . GLU A 1 92 ? 6.897 -8.253 -19.779 1.00 79.75 92 GLU A C 1
ATOM 759 O O . GLU A 1 92 ? 7.314 -8.577 -20.888 1.00 79.75 92 GLU A O 1
ATOM 764 N N . PHE A 1 93 ? 6.455 -7.021 -19.531 1.00 81.31 93 PHE A N 1
ATOM 765 C CA . PHE A 1 93 ? 6.449 -5.960 -20.544 1.00 81.31 93 PHE A CA 1
ATOM 766 C C . PHE A 1 93 ? 7.772 -5.182 -20.641 1.00 81.31 93 PHE A C 1
ATOM 768 O O . PHE A 1 93 ? 7.908 -4.351 -21.538 1.00 81.31 93 PHE A O 1
ATOM 775 N N . HIS A 1 94 ? 8.728 -5.430 -19.740 1.00 70.25 94 HIS A N 1
ATOM 776 C CA . HIS A 1 94 ? 10.087 -4.893 -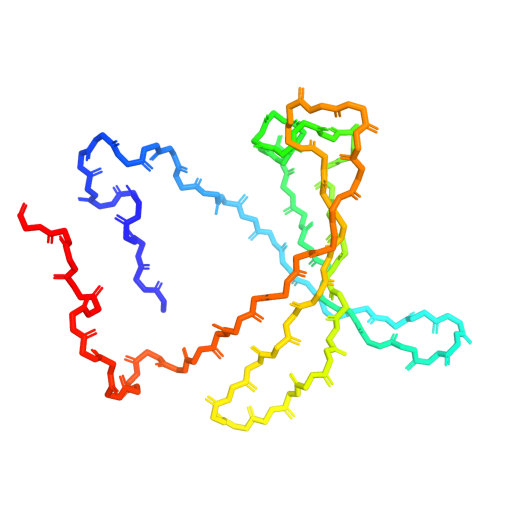19.827 1.00 70.25 94 HIS A CA 1
ATOM 777 C C . HIS A 1 94 ? 10.941 -5.881 -20.639 1.00 70.25 94 HIS A C 1
ATOM 779 O O . HIS A 1 94 ? 11.106 -7.029 -20.228 1.00 70.25 94 HIS A O 1
ATOM 785 N N . TRP A 1 95 ? 11.410 -5.451 -21.814 1.00 67.75 95 TRP A N 1
ATOM 786 C CA . TRP A 1 95 ? 12.196 -6.220 -22.790 1.00 67.75 95 TRP A CA 1
ATOM 787 C C . TRP A 1 95 ? 13.569 -5.591 -23.023 1.00 67.75 95 TRP A C 1
ATOM 789 O O . TRP A 1 95 ? 13.681 -4.351 -22.888 1.00 67.75 95 TRP A O 1
#

Radius of gyration: 14.93 Å; Cα contacts (8 Å, |Δi|>4): 138; chains: 1; bounding box: 31×38×39 Å

Secondary structure (DSSP, 8-state):
---HHHHSTTS------EEEEEE-TT--EEEEEE-TTHHHHHT-SSSEEEEEEEEEETTEEEEEEEE-SSSS--EEEEEEE--TTS--TT-----

Mean predicted aligned error: 4.7 Å